Protein AF-A0A5N9AZL4-F1 (afdb_monomer_lite)

Radius of gyration: 19.1 Å; chains: 1; bounding box: 40×23×58 Å

Secondary structure (DSSP, 8-state):
-HHHHHHHHHTTSTT-HHHHHTT-HHHHHHHHHHHHHHHHHHHIIIIIIIHHHHHHHH-SS---TT-PPTTTS-HHHHHHHHHHHHHHHHHHHHHHHHHHHHHHHHHH--

Foldseek 3Di:
DVLLVVLLVCLLQQQSVSCVSVVNVVLNVVSNVQLVVLLVVLCCFQQFVQLLVCCVVFAPDDSDGNDGDPPRDDPCSVVVSVVSSCVSSSVSSVVSSVVSVVVVVVVVVD

pLDDT: mean 83.85, std 10.1, range [48.91, 95.38]

Sequence (110 aa):
MNNLKIAYYLNFIPLGIGYLLSGLYLEFIVSAFYSILAFFSGYFLGPILFDWVLMSQFGECGYGFSKWCDGQRPFWAILLIILVWLIPLVFVSLVNVISIKKHFEKTSTN

Structure (mmCIF, N/CA/C/O backbone):
data_AF-A0A5N9AZL4-F1
#
_entry.id   AF-A0A5N9AZL4-F1
#
loop_
_atom_site.group_PDB
_atom_site.id
_atom_site.type_symbol
_atom_site.label_atom_id
_atom_site.label_alt_id
_atom_site.label_comp_id
_atom_site.label_asym_id
_atom_site.label_entity_id
_atom_site.label_seq_id
_atom_site.pdbx_PDB_ins_code
_atom_site.Cartn_x
_atom_site.Cartn_y
_atom_site.Cartn_z
_atom_site.occupancy
_atom_site.B_iso_or_equiv
_atom_site.auth_seq_id
_atom_site.auth_comp_id
_atom_site.auth_asym_id
_atom_site.auth_atom_id
_atom_site.pdbx_PDB_model_num
ATOM 1 N N . MET A 1 1 ? -21.164 -11.102 18.777 1.00 54.69 1 MET A N 1
ATOM 2 C CA . MET A 1 1 ? -20.054 -11.955 18.279 1.00 54.69 1 MET A CA 1
ATOM 3 C C . MET A 1 1 ? -19.870 -11.940 16.757 1.00 54.69 1 MET A C 1
ATOM 5 O O . MET A 1 1 ? -18.722 -11.917 16.335 1.00 54.69 1 MET A O 1
ATOM 9 N N . ASN A 1 2 ? -20.926 -11.935 15.925 1.00 72.69 2 ASN A N 1
ATOM 10 C CA . ASN A 1 2 ? -20.764 -12.042 14.461 1.00 72.69 2 ASN A CA 1
ATOM 11 C C . ASN A 1 2 ? -20.201 -10.763 13.797 1.00 72.69 2 ASN A C 1
ATOM 13 O O . ASN A 1 2 ? -19.228 -10.837 13.053 1.00 72.69 2 ASN A O 1
ATOM 17 N N . ASN A 1 3 ? -20.727 -9.583 14.150 1.00 70.69 3 ASN A N 1
ATOM 18 C CA . ASN A 1 3 ? -20.309 -8.290 13.566 1.00 70.69 3 ASN A CA 1
ATOM 19 C C . ASN A 1 3 ? -18.829 -7.975 13.793 1.00 70.69 3 ASN A C 1
ATOM 21 O O . ASN A 1 3 ? -18.153 -7.425 12.935 1.00 70.69 3 ASN A O 1
ATOM 25 N N . LEU A 1 4 ? -18.324 -8.382 14.950 1.00 69.75 4 LEU A N 1
ATOM 26 C CA . LEU A 1 4 ? -16.941 -8.203 15.347 1.00 69.75 4 LEU A CA 1
ATOM 27 C C . LEU A 1 4 ? -16.010 -9.077 14.481 1.00 69.75 4 LEU A C 1
ATOM 29 O O . LEU A 1 4 ? -15.020 -8.579 13.950 1.00 69.75 4 LEU A O 1
ATOM 33 N N . LYS A 1 5 ? -16.329 -10.367 14.261 1.00 78.31 5 LYS A N 1
ATOM 34 C CA . LYS A 1 5 ? -15.541 -11.230 13.351 1.00 78.31 5 LYS A CA 1
ATOM 35 C C . LYS A 1 5 ? -15.546 -10.684 11.924 1.00 78.31 5 LYS A C 1
ATOM 37 O O . LYS A 1 5 ? -14.513 -10.683 11.266 1.00 78.31 5 LYS A O 1
ATOM 42 N N . ILE A 1 6 ? -16.691 -10.180 11.472 1.00 79.81 6 ILE A N 1
ATOM 43 C CA . ILE A 1 6 ? -16.835 -9.545 10.159 1.00 79.81 6 ILE A CA 1
ATOM 44 C C . ILE A 1 6 ? -15.958 -8.281 10.069 1.00 79.81 6 ILE A C 1
ATOM 46 O O . ILE A 1 6 ? -15.265 -8.095 9.072 1.00 79.81 6 ILE A O 1
ATOM 50 N N . ALA A 1 7 ? -15.892 -7.470 11.131 1.00 77.19 7 ALA A N 1
ATOM 51 C CA . ALA A 1 7 ? -15.018 -6.299 11.205 1.00 77.19 7 ALA A CA 1
ATOM 52 C C . ALA A 1 7 ? -13.523 -6.646 11.074 1.00 77.19 7 ALA A C 1
ATOM 54 O O . ALA A 1 7 ? -12.789 -5.945 10.382 1.00 77.19 7 ALA A O 1
ATOM 55 N N . TYR A 1 8 ? -13.076 -7.753 11.678 1.00 79.69 8 TYR A N 1
ATOM 56 C CA . TYR A 1 8 ? -11.699 -8.239 11.527 1.00 79.69 8 TYR A CA 1
ATOM 57 C C . TYR A 1 8 ? -11.350 -8.524 10.058 1.00 79.69 8 TYR A C 1
ATOM 59 O O . TYR A 1 8 ? -10.332 -8.043 9.564 1.00 79.69 8 TYR A O 1
ATOM 67 N N . TYR A 1 9 ? -12.212 -9.253 9.341 1.00 83.06 9 TYR A N 1
ATOM 68 C CA . TYR A 1 9 ? -11.978 -9.567 7.928 1.00 83.06 9 TYR A CA 1
ATOM 69 C C . TYR A 1 9 ? -12.078 -8.334 7.024 1.00 83.06 9 TYR A C 1
ATOM 71 O O . TYR A 1 9 ? -11.300 -8.197 6.085 1.00 83.06 9 TYR A O 1
ATOM 79 N N . LEU A 1 10 ? -12.984 -7.403 7.322 1.00 82.06 10 LEU A N 1
ATOM 80 C CA . LEU A 1 10 ? -13.140 -6.176 6.538 1.00 82.06 10 LEU A CA 1
ATOM 81 C C . LEU A 1 10 ? -11.956 -5.215 6.664 1.00 82.06 10 LEU A C 1
ATOM 83 O O . LEU A 1 10 ? -11.728 -4.425 5.755 1.00 82.06 10 LEU A O 1
ATOM 87 N N . ASN A 1 11 ? -11.169 -5.300 7.737 1.00 81.75 11 ASN A N 1
ATOM 88 C CA . ASN A 1 11 ? -9.964 -4.485 7.902 1.00 81.75 11 ASN A CA 1
ATOM 89 C C . ASN A 1 11 ? -8.740 -4.985 7.124 1.00 81.75 11 ASN A C 1
ATOM 91 O O . ASN A 1 11 ? -7.723 -4.294 7.105 1.00 81.75 11 ASN A O 1
ATOM 95 N N . PHE A 1 12 ? -8.842 -6.121 6.422 1.00 80.19 12 PHE A N 1
ATOM 96 C CA . PHE A 1 12 ? -7.895 -6.440 5.347 1.00 80.19 12 PHE A CA 1
ATOM 97 C C . PHE A 1 12 ? -8.034 -5.493 4.151 1.00 80.19 12 PHE A C 1
ATOM 99 O O . PHE A 1 12 ? -7.126 -5.414 3.327 1.00 80.19 12 PHE A O 1
ATOM 106 N N . ILE A 1 13 ? -9.149 -4.763 4.057 1.00 82.38 13 ILE A N 1
ATOM 107 C CA . ILE A 1 13 ? -9.280 -3.633 3.147 1.00 82.38 13 ILE A CA 1
ATOM 108 C C . ILE A 1 13 ? -8.634 -2.425 3.842 1.00 82.38 13 ILE A C 1
ATOM 110 O O . ILE A 1 13 ? -9.057 -2.072 4.950 1.00 82.38 13 ILE A O 1
ATOM 114 N N . PRO A 1 14 ? -7.651 -1.756 3.211 1.00 75.12 14 PRO A N 1
ATOM 115 C CA . PRO A 1 14 ? -6.844 -0.722 3.862 1.00 75.12 14 PRO A CA 1
ATOM 116 C C . PRO A 1 14 ? -7.682 0.410 4.463 1.00 75.12 14 PRO A C 1
ATOM 118 O O . PRO A 1 14 ? -7.337 0.909 5.525 1.00 75.12 14 PRO A O 1
ATOM 121 N N . LEU A 1 15 ? -8.844 0.711 3.875 1.00 83.44 15 LEU A N 1
ATOM 122 C CA . LEU A 1 15 ? -9.772 1.770 4.291 1.00 83.44 15 LEU A CA 1
ATOM 123 C C . LEU A 1 15 ? -10.334 1.647 5.720 1.00 83.44 15 LEU A C 1
ATOM 125 O O . LEU A 1 15 ? -11.010 2.567 6.174 1.00 83.44 15 LEU A O 1
ATOM 129 N N . GLY A 1 16 ? -10.116 0.530 6.420 1.00 80.50 16 GLY A N 1
ATOM 130 C CA . GLY A 1 16 ? -10.533 0.398 7.817 1.00 80.50 16 GLY A CA 1
ATOM 131 C C . GLY A 1 16 ? -12.045 0.217 7.999 1.00 80.50 16 GLY A C 1
ATOM 132 O O . GLY A 1 16 ? -12.596 0.584 9.034 1.00 80.50 16 GLY A O 1
ATOM 133 N N . ILE A 1 17 ? -12.739 -0.343 7.002 1.00 85.50 17 ILE A N 1
ATOM 134 C CA . ILE A 1 17 ? -14.209 -0.496 6.978 1.00 85.50 17 ILE A CA 1
ATOM 135 C C . ILE A 1 17 ? -14.732 -1.281 8.192 1.00 85.50 17 ILE A C 1
ATOM 137 O O . ILE A 1 17 ? -15.840 -1.036 8.667 1.00 85.50 17 ILE A O 1
ATOM 141 N N . GLY A 1 18 ? -13.930 -2.193 8.743 1.00 82.94 18 GLY A N 1
ATOM 142 C CA . GLY A 1 18 ? -14.279 -2.942 9.945 1.00 82.94 18 GLY A CA 1
ATOM 143 C C . GLY A 1 18 ? -14.537 -2.057 11.164 1.00 82.94 18 GLY A C 1
ATOM 144 O O . GLY A 1 18 ? -15.403 -2.385 11.972 1.00 82.94 18 GLY A O 1
ATOM 145 N N . TYR A 1 19 ? -13.874 -0.902 11.268 1.00 85.31 19 TYR A N 1
ATOM 146 C CA . TYR A 1 19 ? -14.074 0.024 12.383 1.00 85.31 19 TYR A CA 1
ATOM 147 C C . TYR A 1 19 ? -15.489 0.620 12.431 1.00 85.31 19 TYR A C 1
ATOM 149 O O . TYR A 1 19 ? -16.021 0.841 13.521 1.00 85.31 19 TYR A O 1
ATOM 157 N N . LEU A 1 20 ? -16.142 0.804 11.275 1.00 85.88 20 LEU A N 1
ATOM 158 C CA . LEU A 1 20 ? -17.536 1.264 11.210 1.00 85.88 20 LEU A CA 1
ATOM 159 C C . LEU A 1 20 ? -18.489 0.261 11.869 1.00 85.88 20 LEU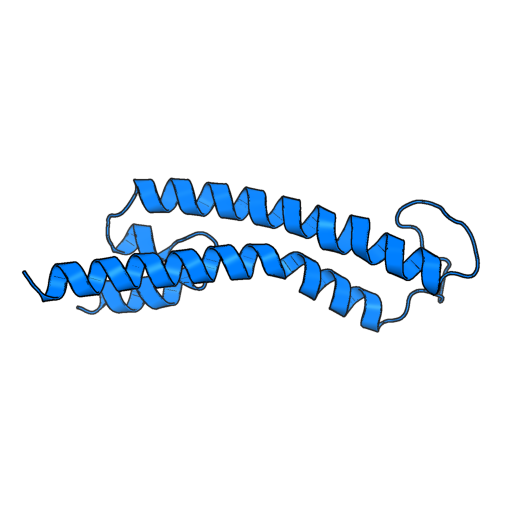 A C 1
ATOM 161 O O . LEU A 1 20 ? -19.394 0.651 12.602 1.00 85.88 20 LEU A O 1
ATOM 165 N N . LEU A 1 21 ? -18.261 -1.038 11.658 1.00 83.56 21 LEU A N 1
ATOM 166 C CA . LEU A 1 21 ? -19.103 -2.096 12.225 1.00 83.56 21 LEU A CA 1
ATOM 167 C C . LEU A 1 21 ? -18.909 -2.281 13.731 1.00 83.56 21 LEU A C 1
ATOM 169 O O . LEU A 1 21 ? -19.798 -2.806 14.401 1.00 83.56 21 LEU A O 1
ATOM 173 N N . SER A 1 22 ? -17.756 -1.874 14.261 1.00 78.69 22 SER A N 1
ATOM 174 C CA . SER A 1 22 ? -17.456 -1.910 15.692 1.00 78.69 22 SER A CA 1
ATOM 175 C C . SER A 1 22 ? -17.758 -0.591 16.414 1.00 78.69 22 SER A C 1
ATOM 177 O O . SER A 1 22 ? -17.493 -0.500 17.609 1.00 78.69 22 SER A O 1
ATOM 179 N N . GLY A 1 23 ? -18.296 0.423 15.721 1.00 83.69 23 GLY A N 1
ATOM 180 C CA . GLY A 1 23 ? -18.603 1.741 16.296 1.00 83.69 23 GLY A CA 1
ATOM 181 C C . GLY A 1 23 ? -17.373 2.607 16.608 1.00 83.69 23 GLY A C 1
ATOM 182 O O . GLY A 1 23 ? -17.476 3.566 17.369 1.00 83.69 23 GLY A O 1
ATOM 183 N N . LEU A 1 24 ? -16.216 2.278 16.027 1.00 85.44 24 LEU A N 1
ATOM 184 C CA . LEU A 1 24 ? -14.923 2.942 16.232 1.00 85.44 24 LEU A CA 1
ATOM 185 C C . LEU A 1 24 ? -14.696 4.011 15.145 1.00 85.44 24 LEU A C 1
ATOM 187 O O . LEU A 1 24 ? -13.876 3.867 14.240 1.00 85.44 24 LEU A O 1
ATOM 191 N N . TYR A 1 25 ? -15.507 5.072 15.171 1.00 88.12 25 TYR A N 1
ATOM 192 C CA . TYR A 1 25 ? -15.550 6.062 14.084 1.00 88.12 25 TYR A CA 1
ATOM 193 C C . TYR A 1 25 ? -14.274 6.901 13.949 1.00 88.12 25 TYR A C 1
ATOM 195 O O . TYR A 1 25 ? -13.920 7.301 12.840 1.00 88.12 25 TYR A O 1
ATOM 203 N N . LEU A 1 26 ? -13.574 7.173 15.051 1.00 88.69 26 LEU A N 1
ATOM 204 C CA . LEU A 1 26 ? -12.340 7.956 15.012 1.00 88.69 26 LEU A CA 1
ATOM 205 C C . LEU A 1 26 ? -11.210 7.138 14.379 1.00 88.69 26 LEU A C 1
ATOM 207 O O . LEU A 1 26 ? -10.501 7.628 13.503 1.00 88.69 26 LEU A O 1
ATOM 211 N N . GLU A 1 27 ? -11.102 5.867 14.754 1.00 88.69 27 GLU A N 1
ATOM 212 C CA . GLU A 1 27 ? -10.172 4.898 14.183 1.00 88.69 27 GLU A CA 1
ATOM 213 C C . GLU A 1 27 ? -10.440 4.685 12.692 1.00 88.69 27 GLU A C 1
ATOM 215 O O . GLU A 1 27 ? -9.492 4.606 11.912 1.00 88.69 27 GLU A O 1
ATOM 220 N N . PHE A 1 28 ? -11.712 4.673 12.278 1.00 91.50 28 PHE A N 1
ATOM 221 C CA . PHE A 1 28 ? -12.085 4.664 10.864 1.00 91.50 28 PHE A CA 1
ATOM 222 C C . PHE A 1 28 ? -11.535 5.886 10.115 1.00 91.50 28 PHE A C 1
ATOM 224 O O . PHE A 1 28 ? -10.858 5.719 9.103 1.00 91.50 28 PHE A O 1
ATOM 231 N N . ILE A 1 29 ? -11.776 7.106 10.611 1.00 92.31 29 ILE A N 1
ATOM 232 C CA . ILE A 1 29 ? -11.317 8.344 9.955 1.00 92.31 29 ILE A CA 1
ATOM 233 C C . ILE A 1 29 ? -9.790 8.360 9.837 1.00 92.31 29 ILE A C 1
ATOM 235 O O . ILE A 1 29 ? -9.245 8.649 8.770 1.00 92.31 29 ILE A O 1
ATOM 239 N N . VAL A 1 30 ? -9.098 8.012 10.923 1.00 92.38 30 VAL A N 1
ATOM 240 C CA . VAL A 1 30 ? -7.635 7.950 10.965 1.00 92.38 30 VAL A CA 1
ATOM 241 C C . VAL A 1 30 ? -7.112 6.910 9.970 1.00 92.38 30 VAL A C 1
ATOM 243 O O . VAL A 1 30 ? -6.211 7.199 9.184 1.00 92.38 30 VAL A O 1
ATOM 246 N N . SER A 1 31 ? -7.706 5.719 9.948 1.00 92.19 31 SER A N 1
ATOM 247 C CA . SER A 1 31 ? -7.331 4.637 9.037 1.00 92.19 31 SER A CA 1
ATOM 248 C C . SER A 1 31 ? -7.558 4.992 7.562 1.00 92.19 31 SER A C 1
ATOM 250 O O . SER A 1 31 ? -6.683 4.767 6.719 1.00 92.19 31 SER A O 1
ATOM 252 N N . ALA A 1 32 ? -8.692 5.618 7.246 1.00 93.12 32 ALA A N 1
ATOM 253 C CA . ALA A 1 32 ? -9.002 6.095 5.904 1.00 93.12 32 ALA A CA 1
ATOM 254 C C . ALA A 1 32 ? -7.995 7.161 5.444 1.00 93.12 32 ALA A C 1
ATOM 256 O O . ALA A 1 32 ? -7.474 7.080 4.331 1.00 93.12 32 ALA A O 1
ATOM 257 N 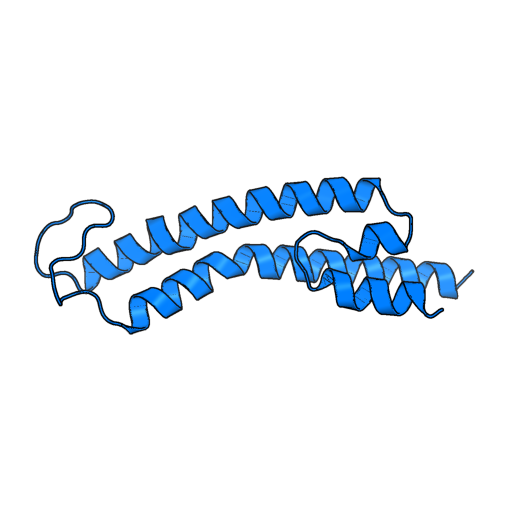N . PHE A 1 33 ? -7.649 8.114 6.314 1.00 94.56 33 PHE A N 1
ATOM 258 C CA . PHE A 1 33 ? -6.635 9.126 6.022 1.00 94.56 33 PHE A CA 1
ATOM 259 C C . PHE A 1 33 ? -5.256 8.503 5.752 1.00 94.56 33 PHE A C 1
ATOM 261 O O . PHE A 1 33 ? -4.628 8.804 4.734 1.00 94.56 33 PHE A O 1
ATOM 268 N N . TYR A 1 34 ? -4.809 7.571 6.601 1.00 93.75 34 TYR A N 1
ATOM 269 C CA . TYR A 1 34 ? -3.548 6.855 6.380 1.00 93.75 34 TYR A CA 1
ATOM 270 C C . TYR A 1 34 ? -3.561 5.998 5.117 1.00 93.75 34 TYR A C 1
ATOM 272 O O . TYR A 1 34 ? -2.530 5.884 4.463 1.00 93.75 34 TYR A O 1
ATOM 280 N N . SER A 1 35 ? -4.706 5.438 4.731 1.00 93.94 35 SER A N 1
ATOM 281 C CA . SER A 1 35 ? -4.845 4.690 3.477 1.00 93.94 35 SER A CA 1
ATOM 282 C C . SER A 1 35 ? -4.650 5.572 2.254 1.00 93.94 35 SER A C 1
ATOM 284 O O . SER A 1 35 ? -3.973 5.172 1.312 1.00 93.94 35 SER A O 1
ATOM 286 N N . ILE A 1 36 ? -5.203 6.787 2.277 1.00 95.00 36 ILE A N 1
ATOM 287 C CA . ILE A 1 36 ? -5.010 7.768 1.205 1.00 95.00 36 ILE A CA 1
ATOM 288 C C . ILE A 1 36 ? -3.527 8.145 1.114 1.00 95.00 36 ILE A C 1
ATOM 290 O O . ILE A 1 36 ? -2.939 8.089 0.034 1.00 95.00 36 ILE A O 1
ATOM 294 N N . LEU A 1 37 ? -2.890 8.458 2.246 1.00 95.38 37 LEU A N 1
ATOM 295 C CA . LEU A 1 37 ? -1.455 8.752 2.280 1.00 95.38 37 LEU A CA 1
ATOM 296 C C . LEU A 1 37 ? -0.605 7.567 1.804 1.00 95.38 37 LEU A C 1
ATOM 298 O O . LEU A 1 37 ? 0.343 7.766 1.051 1.00 95.38 37 LEU A O 1
ATOM 302 N N . ALA A 1 38 ? -0.955 6.344 2.204 1.00 94.75 38 ALA A N 1
ATOM 303 C CA . ALA A 1 38 ? -0.280 5.118 1.792 1.00 94.75 38 ALA A CA 1
ATOM 304 C C . ALA A 1 38 ? -0.429 4.847 0.288 1.00 94.75 38 ALA A C 1
ATOM 306 O O . ALA A 1 38 ? 0.519 4.412 -0.360 1.00 94.75 38 ALA A O 1
ATOM 307 N N . PHE A 1 39 ? -1.593 5.143 -0.290 1.00 94.69 39 PHE A N 1
ATOM 308 C CA . PHE A 1 39 ? -1.808 5.045 -1.731 1.00 94.69 39 PHE A CA 1
ATOM 309 C C . PHE A 1 39 ? -0.882 5.994 -2.503 1.00 94.69 39 PHE A C 1
ATOM 311 O O . PHE A 1 39 ? -0.226 5.570 -3.457 1.00 94.69 39 PHE A O 1
ATOM 318 N N . PHE A 1 40 ? -0.786 7.258 -2.075 1.00 95.38 40 PHE A N 1
ATOM 319 C CA . PHE A 1 40 ? 0.089 8.245 -2.715 1.00 95.38 40 PHE A CA 1
ATOM 320 C C . PHE A 1 40 ? 1.576 7.966 -2.473 1.00 95.38 40 PHE A C 1
ATOM 322 O O . PHE A 1 40 ? 2.377 8.101 -3.397 1.00 95.38 40 PHE A O 1
ATOM 329 N N . SER A 1 41 ? 1.961 7.534 -1.270 1.00 94.56 41 SER A N 1
ATOM 330 C CA . SER A 1 41 ? 3.350 7.164 -0.984 1.00 94.56 41 SER A CA 1
ATOM 331 C C . SER A 1 41 ? 3.775 5.930 -1.775 1.00 94.56 41 SER A C 1
ATOM 333 O O . SER A 1 41 ? 4.861 5.910 -2.347 1.00 94.56 41 SER A O 1
ATOM 335 N N . GLY A 1 42 ? 2.895 4.936 -1.902 1.00 94.06 42 GLY A N 1
ATOM 336 C CA . GLY A 1 42 ? 3.118 3.787 -2.766 1.00 94.06 42 GLY A CA 1
ATOM 337 C C . GLY A 1 42 ? 3.215 4.184 -4.240 1.00 94.06 42 GLY A C 1
ATOM 338 O O . GLY A 1 42 ? 4.065 3.654 -4.948 1.00 94.06 42 GLY A O 1
ATOM 339 N N . TYR A 1 43 ? 2.393 5.129 -4.710 1.00 92.56 43 TYR A N 1
ATOM 340 C CA . TYR A 1 43 ? 2.463 5.626 -6.090 1.00 92.56 43 TYR A CA 1
ATOM 341 C C . TYR A 1 43 ? 3.812 6.307 -6.364 1.00 92.56 43 TYR A C 1
ATOM 343 O O . TYR A 1 43 ? 4.426 6.121 -7.414 1.00 92.56 43 TYR A O 1
ATOM 351 N N . PHE A 1 44 ? 4.314 7.057 -5.384 1.00 92.81 44 PHE A N 1
ATOM 352 C CA . PHE A 1 44 ? 5.648 7.634 -5.455 1.00 92.81 44 PHE A CA 1
ATOM 353 C C . PHE A 1 44 ? 6.754 6.562 -5.424 1.00 92.81 44 PHE A C 1
ATOM 355 O O . PHE A 1 44 ? 7.748 6.660 -6.138 1.00 92.81 44 PHE A O 1
ATOM 362 N N . LEU A 1 45 ? 6.587 5.500 -4.639 1.00 91.06 45 LEU A N 1
ATOM 363 C CA . LEU A 1 45 ? 7.571 4.419 -4.554 1.00 91.06 45 LEU A CA 1
ATOM 364 C C . LEU A 1 45 ? 7.607 3.544 -5.811 1.00 91.06 45 LEU A C 1
ATOM 366 O O . LEU A 1 45 ? 8.683 3.298 -6.340 1.00 91.06 45 LEU A O 1
ATOM 370 N N . GLY A 1 46 ? 6.463 3.060 -6.290 1.00 90.00 46 GLY A N 1
ATOM 371 C CA . GLY A 1 46 ? 6.397 2.145 -7.428 1.00 90.00 46 GLY A CA 1
ATOM 372 C C . GLY A 1 46 ? 6.515 2.889 -8.765 1.00 90.00 46 GLY A C 1
ATOM 373 O O . GLY A 1 46 ? 7.590 2.897 -9.361 1.00 90.00 46 GLY A O 1
ATOM 374 N N . PRO A 1 47 ? 5.424 3.500 -9.261 1.00 85.81 47 PRO A N 1
ATOM 375 C CA . PRO A 1 47 ? 5.385 4.164 -10.567 1.00 85.81 47 PRO A CA 1
ATOM 376 C C . PRO A 1 47 ? 6.413 5.273 -10.794 1.00 85.81 47 PRO A C 1
ATOM 378 O O . PRO A 1 47 ? 6.787 5.510 -11.935 1.0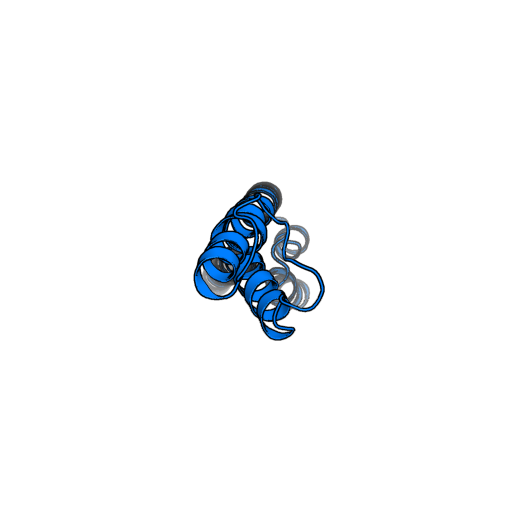0 85.81 47 PRO A O 1
ATOM 381 N N . ILE A 1 48 ? 6.841 5.973 -9.741 1.00 87.06 48 ILE A N 1
ATOM 382 C CA . ILE A 1 48 ? 7.802 7.074 -9.866 1.00 87.06 48 ILE A CA 1
ATOM 383 C C . ILE A 1 48 ? 9.230 6.571 -9.643 1.00 87.06 48 ILE A C 1
ATOM 385 O O . ILE A 1 48 ? 10.030 6.578 -10.574 1.00 87.06 48 ILE A O 1
ATOM 389 N N . LEU A 1 49 ? 9.566 6.129 -8.428 1.00 88.62 49 LEU A N 1
ATOM 390 C CA . LEU A 1 49 ? 10.944 5.763 -8.097 1.00 88.62 49 LEU A CA 1
ATOM 391 C C . LEU A 1 49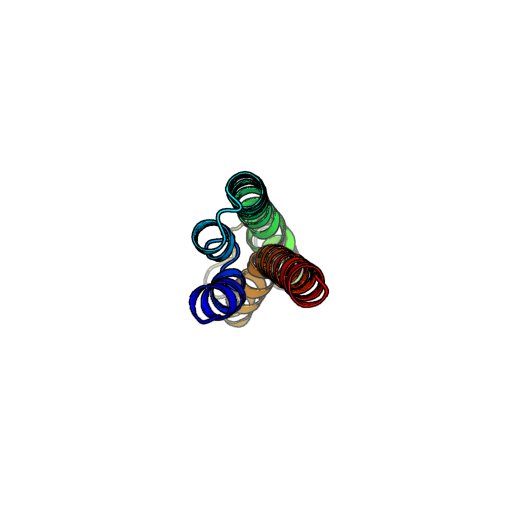 ? 11.353 4.426 -8.719 1.00 88.62 49 LEU A C 1
ATOM 393 O O . LEU A 1 49 ? 12.387 4.350 -9.378 1.00 88.62 49 LEU A O 1
ATOM 397 N N . PHE A 1 50 ? 10.564 3.371 -8.522 1.00 88.88 50 PHE A N 1
ATOM 398 C CA . PHE A 1 50 ? 10.939 2.028 -8.962 1.00 88.88 50 PHE A CA 1
ATOM 399 C C . PHE A 1 50 ? 10.919 1.891 -10.488 1.00 88.88 50 PHE A C 1
ATOM 401 O O . PHE A 1 50 ? 11.835 1.302 -11.054 1.00 88.88 50 PHE A O 1
ATOM 408 N N . ASP A 1 51 ? 9.929 2.479 -11.169 1.00 87.19 51 ASP A N 1
ATOM 409 C CA . ASP A 1 51 ? 9.902 2.518 -12.640 1.00 87.19 51 ASP A CA 1
ATOM 410 C C . ASP A 1 51 ? 11.113 3.274 -13.201 1.00 87.19 51 ASP A C 1
ATOM 412 O O . ASP A 1 51 ? 11.724 2.826 -14.169 1.00 87.19 51 ASP A O 1
ATOM 416 N N . TRP A 1 52 ? 11.520 4.375 -12.558 1.00 85.62 52 TRP A N 1
ATOM 417 C CA . TRP A 1 52 ? 12.719 5.119 -12.946 1.00 85.62 52 TRP A CA 1
ATOM 418 C C . TRP A 1 52 ? 14.006 4.308 -12.744 1.00 85.62 52 TRP A C 1
ATOM 420 O O . TRP A 1 52 ? 14.860 4.286 -13.631 1.00 85.62 52 TRP A O 1
ATOM 430 N N . VAL A 1 53 ? 14.126 3.584 -11.625 1.00 88.00 53 VAL A N 1
ATOM 431 C CA . VAL A 1 53 ? 15.249 2.665 -11.374 1.00 88.00 53 VAL A CA 1
ATOM 432 C C . VAL A 1 53 ? 15.310 1.581 -12.449 1.00 88.00 53 VAL A C 1
ATOM 434 O O . VAL A 1 53 ? 16.363 1.390 -13.054 1.00 88.00 53 VAL A O 1
ATOM 437 N N . LEU A 1 54 ? 14.192 0.914 -12.742 1.00 87.81 54 LEU A N 1
ATOM 438 C CA . LEU A 1 54 ? 14.135 -0.100 -13.797 1.00 87.81 54 LEU A CA 1
ATOM 439 C C . LEU A 1 54 ? 14.511 0.490 -15.160 1.00 87.81 54 LEU A C 1
ATOM 441 O O . LEU A 1 54 ? 15.294 -0.109 -15.892 1.00 87.81 54 LEU A O 1
ATOM 445 N N . MET A 1 55 ? 14.023 1.685 -15.485 1.00 83.75 55 MET A N 1
ATOM 446 C CA . MET A 1 55 ? 14.369 2.358 -16.734 1.00 83.75 55 MET A CA 1
ATOM 447 C C . MET A 1 55 ? 15.873 2.653 -16.820 1.00 83.75 55 MET A C 1
ATOM 449 O O . MET A 1 55 ? 16.476 2.399 -17.854 1.00 83.75 55 MET A O 1
ATOM 453 N N . SER A 1 56 ? 16.508 3.112 -15.735 1.00 82.56 56 SER A N 1
ATOM 454 C CA . SER A 1 56 ? 17.961 3.353 -15.710 1.00 82.56 56 SER A CA 1
ATOM 455 C C . SER A 1 56 ? 18.815 2.089 -15.864 1.00 82.56 56 SER A C 1
ATOM 457 O O . SER A 1 56 ? 19.974 2.187 -16.255 1.00 82.56 56 SER A O 1
ATOM 459 N N . GLN A 1 57 ? 18.263 0.912 -15.554 1.00 85.12 57 GLN A N 1
ATOM 460 C CA . GLN A 1 57 ? 18.977 -0.363 -15.648 1.00 85.12 57 GLN A CA 1
ATOM 461 C C . GLN A 1 57 ? 18.725 -1.100 -16.966 1.00 85.12 57 GLN A C 1
ATOM 463 O O . GLN A 1 57 ? 19.615 -1.796 -17.447 1.00 85.12 57 GLN A O 1
ATOM 468 N N . PHE A 1 58 ? 17.521 -0.973 -17.527 1.00 83.69 58 PHE A N 1
ATOM 469 C CA . PHE A 1 58 ? 17.065 -1.779 -18.664 1.00 83.69 58 PHE A CA 1
ATOM 470 C C . PHE A 1 58 ? 16.729 -0.961 -19.920 1.00 83.69 58 PHE A C 1
ATOM 472 O O . PHE A 1 58 ? 16.520 -1.551 -20.976 1.00 83.69 58 PHE A O 1
ATOM 479 N N . GLY A 1 59 ? 16.637 0.368 -19.832 1.00 76.44 59 GLY A N 1
ATOM 480 C CA . GLY A 1 59 ? 16.369 1.239 -20.976 1.00 76.44 59 GLY A CA 1
ATOM 481 C C . GLY A 1 59 ? 17.644 1.568 -21.750 1.00 76.44 59 GLY A C 1
ATOM 482 O O . GLY A 1 59 ? 18.634 2.002 -21.166 1.00 76.44 59 GLY A O 1
ATOM 483 N N . GLU A 1 60 ? 17.617 1.406 -23.073 1.00 75.56 60 GLU A N 1
ATOM 484 C CA . GLU A 1 60 ? 18.769 1.708 -23.939 1.00 75.56 60 GLU A CA 1
ATOM 485 C C . GLU A 1 60 ? 18.693 3.118 -24.548 1.00 75.56 60 GLU A C 1
ATOM 487 O O . GLU A 1 60 ? 19.686 3.633 -25.062 1.00 75.56 60 GLU A O 1
ATOM 492 N N . CYS A 1 61 ? 17.528 3.774 -24.486 1.00 70.75 61 CYS A N 1
ATOM 493 C CA . CYS A 1 61 ? 17.325 5.118 -25.017 1.00 70.75 61 CYS A CA 1
ATOM 494 C C . CYS A 1 61 ? 16.538 6.030 -24.061 1.00 70.75 61 CYS A C 1
ATOM 496 O O . CYS A 1 61 ? 15.499 5.659 -23.531 1.00 70.75 61 CYS A O 1
ATOM 498 N N . GLY A 1 62 ? 17.046 7.258 -23.886 1.00 58.91 62 GLY A N 1
ATOM 499 C CA . GLY A 1 62 ? 16.345 8.414 -23.311 1.00 58.91 62 GLY A CA 1
ATOM 500 C C . GLY A 1 62 ? 16.014 8.355 -21.814 1.00 58.91 62 GLY A C 1
ATOM 501 O O . GLY A 1 62 ? 15.006 7.795 -21.410 1.00 58.91 62 GLY A O 1
ATOM 502 N N . TYR A 1 63 ? 16.778 9.087 -20.995 1.00 58.41 63 TYR A N 1
ATOM 503 C CA . TYR A 1 63 ? 16.538 9.301 -19.556 1.00 58.41 63 TYR A CA 1
ATOM 504 C C . TYR A 1 63 ? 15.390 10.294 -19.261 1.00 58.41 63 TYR A C 1
ATOM 506 O O . TYR A 1 63 ? 15.519 11.185 -18.420 1.00 58.41 63 TYR A O 1
ATOM 514 N N . GLY A 1 64 ? 14.273 10.193 -19.983 1.00 58.97 64 GLY A N 1
ATOM 515 C CA . GLY A 1 64 ? 13.074 10.988 -19.720 1.00 58.97 64 GLY A CA 1
ATOM 516 C C . GLY A 1 64 ? 12.237 10.339 -18.623 1.00 58.97 64 GLY A C 1
ATOM 517 O O . GLY A 1 64 ? 11.955 9.147 -18.691 1.00 58.97 64 GLY A O 1
ATOM 518 N N . PHE A 1 65 ? 11.831 11.103 -17.608 1.00 58.94 65 PHE A N 1
ATOM 519 C CA . PHE A 1 65 ? 10.974 10.591 -16.538 1.00 58.94 65 PHE A CA 1
ATOM 520 C C . PHE A 1 65 ? 9.747 9.8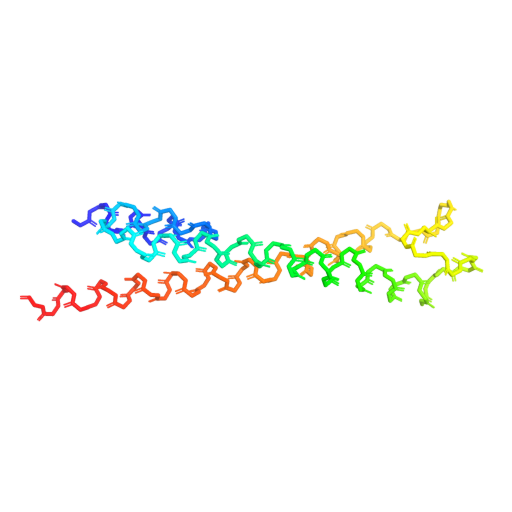52 -17.107 1.00 58.94 65 PHE A C 1
ATOM 522 O O . PHE A 1 65 ? 9.046 10.388 -17.964 1.00 58.94 65 PHE A O 1
ATOM 529 N N . SER A 1 66 ? 9.531 8.620 -16.636 1.00 59.62 66 SER A N 1
ATOM 530 C CA . SER A 1 66 ? 8.387 7.750 -16.952 1.00 59.62 66 SER A CA 1
ATOM 531 C C . SER A 1 66 ? 8.141 7.425 -18.434 1.00 59.62 66 SER A C 1
ATOM 533 O O . SER A 1 66 ? 7.014 7.070 -18.791 1.00 59.62 66 SER A O 1
ATOM 535 N N . LYS A 1 67 ? 9.139 7.546 -19.320 1.00 71.81 67 LYS A N 1
ATOM 536 C CA . LYS A 1 67 ? 8.969 7.199 -20.737 1.00 71.81 67 LYS A CA 1
ATOM 537 C C . LYS A 1 67 ? 9.974 6.144 -21.176 1.00 71.81 67 LYS A C 1
ATOM 539 O O . LYS A 1 67 ? 11.087 6.454 -21.580 1.00 71.81 67 LYS A O 1
ATOM 544 N N . TRP A 1 68 ? 9.524 4.896 -21.147 1.00 77.88 68 TRP A N 1
ATOM 545 C CA . TRP A 1 68 ? 10.220 3.791 -21.793 1.00 77.88 68 TRP A CA 1
ATOM 546 C C . TRP A 1 68 ? 10.186 3.960 -23.314 1.00 77.88 68 TRP A C 1
ATOM 548 O O . TRP A 1 68 ? 9.178 4.407 -23.867 1.00 77.88 68 TRP A O 1
ATOM 558 N N . CYS A 1 69 ? 11.263 3.568 -23.990 1.00 78.62 69 CYS A N 1
ATOM 559 C CA . CYS A 1 69 ? 11.232 3.375 -25.433 1.00 78.62 69 CYS A CA 1
ATOM 560 C C . CYS A 1 69 ? 10.273 2.239 -25.813 1.00 78.62 69 CYS A C 1
ATOM 562 O O . CYS A 1 69 ? 10.088 1.276 -25.057 1.00 78.62 69 CYS A O 1
ATOM 564 N N . ASP A 1 70 ? 9.681 2.347 -27.002 1.00 79.69 70 ASP A N 1
ATOM 565 C CA . ASP A 1 70 ? 8.739 1.352 -27.508 1.00 79.69 70 ASP A CA 1
ATOM 566 C C . ASP A 1 70 ? 9.387 -0.040 -27.544 1.00 79.69 70 ASP A C 1
ATOM 568 O O . ASP A 1 70 ? 10.485 -0.229 -28.063 1.00 79.69 70 ASP A O 1
ATOM 572 N N . GLY A 1 71 ? 8.713 -1.022 -26.941 1.00 78.31 71 GLY A N 1
ATOM 573 C CA . GLY A 1 71 ? 9.169 -2.414 -26.889 1.00 78.31 71 GLY A CA 1
ATOM 574 C C . GLY A 1 71 ? 10.261 -2.728 -25.858 1.00 78.31 71 GLY A C 1
ATOM 575 O O . GLY A 1 71 ? 10.557 -3.903 -25.663 1.00 78.31 71 GLY A O 1
ATOM 576 N N . GLN A 1 72 ? 10.824 -1.735 -25.160 1.00 83.25 72 GLN A N 1
ATOM 577 C CA . GLN A 1 72 ? 11.899 -1.980 -24.186 1.00 83.25 72 GLN A CA 1
ATOM 578 C C . GLN A 1 72 ? 11.406 -2.266 -22.772 1.00 83.25 72 GLN A C 1
ATOM 580 O O . GLN A 1 72 ? 12.131 -2.868 -21.984 1.00 83.25 72 GLN A O 1
ATOM 585 N N . ARG A 1 73 ? 10.177 -1.859 -22.428 1.00 85.62 73 ARG A N 1
ATOM 586 C CA . ARG A 1 73 ? 9.639 -2.109 -21.089 1.00 85.62 73 ARG A CA 1
ATOM 587 C C . ARG A 1 73 ? 9.388 -3.605 -20.891 1.00 85.62 73 ARG A C 1
ATOM 589 O O . ARG A 1 73 ? 8.488 -4.150 -21.537 1.00 85.62 73 ARG A O 1
ATOM 596 N N . PRO A 1 74 ? 10.091 -4.273 -19.964 1.00 86.75 74 PRO A N 1
ATOM 597 C CA . PRO A 1 74 ? 9.834 -5.677 -19.703 1.00 86.75 74 PRO A CA 1
ATOM 598 C C . PRO A 1 74 ? 8.429 -5.854 -19.122 1.00 86.75 74 PRO A C 1
ATOM 600 O O . PRO A 1 74 ? 8.020 -5.101 -18.238 1.00 86.75 74 PRO A O 1
ATOM 603 N N . PHE A 1 75 ? 7.691 -6.875 -19.562 1.00 85.88 75 PHE A N 1
ATOM 604 C CA . PHE A 1 75 ? 6.314 -7.095 -19.093 1.00 85.88 75 PHE A CA 1
ATOM 605 C C . PHE A 1 75 ? 6.226 -7.256 -17.561 1.00 85.88 75 PHE A C 1
ATOM 607 O O . PHE A 1 75 ? 5.260 -6.826 -16.932 1.00 85.88 75 PHE A O 1
ATOM 614 N N . TRP A 1 76 ? 7.264 -7.833 -16.946 1.00 89.06 76 TRP A N 1
ATOM 615 C CA . TRP A 1 76 ? 7.354 -8.062 -15.503 1.00 89.06 76 TRP A CA 1
ATOM 616 C C . TRP A 1 76 ? 7.616 -6.782 -14.695 1.00 89.06 76 TRP A C 1
ATOM 618 O O . TRP A 1 76 ? 7.307 -6.750 -13.503 1.00 89.06 76 TRP A O 1
ATOM 628 N N . ALA A 1 77 ? 8.114 -5.710 -15.324 1.00 88.69 77 ALA A N 1
ATOM 629 C CA . ALA A 1 77 ? 8.345 -4.424 -14.665 1.00 88.69 77 ALA A CA 1
ATOM 630 C C . ALA A 1 77 ? 7.037 -3.830 -14.126 1.00 88.69 77 ALA A C 1
ATOM 632 O O . ALA A 1 77 ? 6.981 -3.384 -12.984 1.00 88.69 77 ALA A O 1
ATOM 633 N N . ILE A 1 78 ? 5.961 -3.894 -14.918 1.00 87.31 78 ILE A N 1
ATOM 634 C CA . ILE A 1 78 ? 4.633 -3.399 -14.523 1.00 87.31 78 ILE A CA 1
ATOM 635 C C . ILE A 1 78 ? 4.123 -4.154 -13.292 1.00 87.31 78 ILE A C 1
ATOM 637 O O . ILE A 1 78 ? 3.617 -3.535 -12.357 1.00 87.31 78 ILE A O 1
ATOM 641 N N . LEU A 1 79 ? 4.297 -5.479 -13.265 1.00 92.12 79 LEU A N 1
ATOM 642 C CA . LEU A 1 79 ? 3.893 -6.304 -12.129 1.00 92.12 79 LEU A CA 1
ATOM 643 C C . LEU A 1 79 ? 4.647 -5.896 -10.855 1.00 92.12 79 LEU A C 1
ATOM 645 O O . LEU A 1 79 ? 4.022 -5.690 -9.818 1.00 92.12 79 LEU A O 1
ATOM 649 N N . LEU A 1 80 ? 5.970 -5.726 -10.933 1.00 91.56 80 LEU A N 1
ATOM 650 C CA . LEU A 1 80 ? 6.771 -5.283 -9.789 1.00 91.56 80 LEU A CA 1
ATOM 651 C C . LEU A 1 80 ? 6.387 -3.887 -9.305 1.00 91.56 80 LEU A C 1
ATOM 653 O O . LEU A 1 80 ? 6.282 -3.669 -8.104 1.00 91.56 80 LEU A O 1
ATOM 657 N N . ILE A 1 81 ? 6.136 -2.955 -10.221 1.00 90.81 81 ILE A N 1
ATOM 658 C CA . ILE A 1 81 ? 5.719 -1.590 -9.886 1.00 90.81 81 ILE A CA 1
ATOM 659 C C . ILE A 1 81 ? 4.398 -1.595 -9.123 1.00 90.81 81 ILE A C 1
ATOM 661 O O . ILE A 1 81 ? 4.277 -0.908 -8.110 1.00 90.81 81 ILE A O 1
ATOM 665 N N . ILE A 1 82 ? 3.429 -2.394 -9.574 1.00 91.50 82 ILE A N 1
ATOM 666 C CA . ILE A 1 82 ? 2.150 -2.5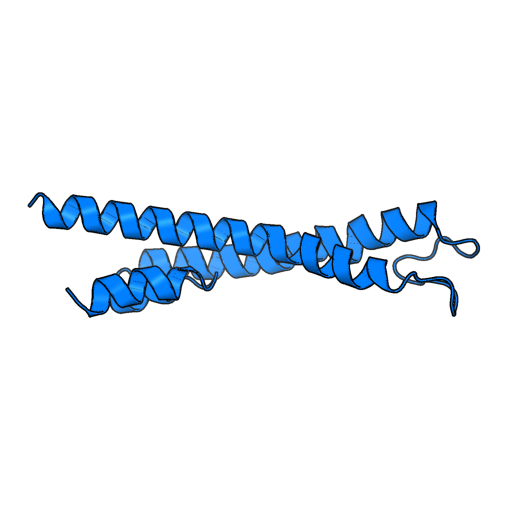62 -8.879 1.00 91.50 82 ILE A CA 1
ATOM 667 C C . ILE A 1 82 ? 2.373 -3.204 -7.507 1.00 91.50 82 ILE A C 1
ATOM 669 O O . ILE A 1 82 ? 1.805 -2.738 -6.524 1.00 91.50 82 ILE A O 1
ATOM 673 N N . LEU A 1 83 ? 3.226 -4.227 -7.401 1.00 93.56 83 LEU A N 1
ATOM 674 C CA . LEU A 1 83 ? 3.541 -4.844 -6.111 1.00 93.56 83 LEU A CA 1
ATOM 675 C C . LEU A 1 83 ? 4.137 -3.826 -5.136 1.00 93.56 83 LEU A C 1
ATOM 677 O O . LEU A 1 83 ? 3.633 -3.700 -4.024 1.00 93.56 83 LEU A O 1
ATOM 681 N N . VAL A 1 84 ? 5.142 -3.055 -5.561 1.00 93.75 84 VAL A N 1
ATOM 682 C CA . VAL A 1 84 ? 5.771 -2.001 -4.747 1.00 93.75 84 VAL A CA 1
ATOM 683 C C . VAL A 1 84 ? 4.759 -0.921 -4.361 1.00 93.75 84 VAL A C 1
ATOM 685 O O . VAL A 1 84 ? 4.741 -0.486 -3.210 1.00 93.75 84 VAL A O 1
ATOM 688 N N . TRP A 1 85 ? 3.873 -0.534 -5.282 1.00 93.81 85 TRP A N 1
ATOM 689 C CA . TRP A 1 85 ? 2.805 0.431 -5.016 1.00 93.81 85 TRP A CA 1
ATOM 690 C C . TRP A 1 85 ? 1.856 -0.037 -3.909 1.00 93.81 85 TRP A C 1
ATOM 692 O O . TRP A 1 85 ? 1.440 0.757 -3.068 1.00 93.81 85 TRP A O 1
ATOM 702 N N . LEU A 1 86 ? 1.531 -1.326 -3.865 1.00 93.62 86 LEU A N 1
ATOM 703 C CA . LEU A 1 86 ? 0.578 -1.857 -2.895 1.00 93.62 86 LEU A CA 1
ATOM 704 C C . LEU A 1 86 ? 1.181 -2.086 -1.499 1.00 93.62 86 LEU A C 1
ATOM 706 O O . LEU A 1 86 ? 0.420 -2.185 -0.535 1.00 93.62 86 LEU A O 1
ATOM 710 N N . ILE A 1 87 ? 2.513 -2.126 -1.346 1.00 93.94 87 ILE A N 1
ATOM 711 C CA . ILE A 1 87 ? 3.175 -2.410 -0.055 1.00 93.94 87 ILE A CA 1
ATOM 712 C C . ILE A 1 87 ? 2.687 -1.489 1.082 1.00 93.94 87 ILE A C 1
ATOM 714 O O . ILE A 1 87 ? 2.301 -2.013 2.132 1.00 93.94 87 ILE A O 1
ATOM 718 N N . PRO A 1 88 ? 2.639 -0.150 0.929 1.00 93.94 88 PRO A N 1
ATOM 719 C CA . PRO A 1 88 ? 2.182 0.721 2.011 1.00 93.94 88 PRO A CA 1
ATOM 720 C C . PRO A 1 88 ? 0.723 0.468 2.413 1.00 93.94 88 PRO A C 1
ATOM 722 O O . PRO A 1 88 ? 0.390 0.525 3.595 1.00 93.94 88 PRO A O 1
ATOM 725 N N . LEU A 1 89 ? -0.148 0.129 1.458 1.00 93.38 89 LEU A N 1
ATOM 726 C CA . LEU A 1 89 ? -1.551 -0.202 1.733 1.00 93.38 89 LEU A CA 1
ATOM 727 C C . LEU A 1 89 ? -1.691 -1.521 2.498 1.00 93.38 89 LEU A C 1
ATOM 729 O O . LEU A 1 89 ? -2.513 -1.630 3.412 1.00 93.38 89 LEU A O 1
ATOM 733 N N . VAL A 1 90 ? -0.863 -2.514 2.168 1.00 92.62 90 VAL A N 1
ATOM 734 C CA . VAL A 1 90 ? -0.790 -3.768 2.929 1.00 92.62 90 VAL A CA 1
ATOM 735 C C . VAL A 1 90 ? -0.372 -3.479 4.371 1.00 92.62 90 VAL A C 1
ATOM 737 O O . VAL A 1 90 ? -0.979 -4.013 5.298 1.00 92.62 90 VAL A O 1
ATOM 740 N N . PHE A 1 91 ? 0.596 -2.583 4.581 1.00 93.00 91 PHE A N 1
ATOM 741 C CA . PHE A 1 91 ? 1.028 -2.197 5.925 1.00 93.00 91 PHE A CA 1
ATOM 742 C C . PHE A 1 91 ? -0.104 -1.555 6.741 1.00 93.00 91 PHE A C 1
ATOM 744 O O . PHE A 1 91 ? -0.346 -1.965 7.877 1.00 93.00 91 PHE A O 1
ATOM 751 N N . VAL A 1 92 ? -0.855 -0.616 6.153 1.00 92.69 92 VAL A N 1
ATOM 752 C CA . VAL A 1 92 ? -2.030 -0.008 6.810 1.00 92.69 92 VAL A CA 1
ATOM 753 C C . VAL A 1 92 ? -3.072 -1.072 7.171 1.00 92.69 92 VAL A C 1
ATOM 755 O O . VAL A 1 92 ? -3.565 -1.099 8.299 1.00 92.69 92 VAL A O 1
ATOM 758 N N . SER A 1 93 ? -3.347 -2.007 6.259 1.00 90.56 93 SER A N 1
ATOM 759 C CA . SER A 1 93 ? -4.289 -3.111 6.493 1.00 90.56 93 SER A CA 1
ATOM 760 C C . SER A 1 93 ? -3.855 -3.995 7.669 1.00 90.56 93 SER A C 1
ATOM 762 O O . SER A 1 93 ? -4.655 -4.302 8.550 1.00 90.56 93 SER A O 1
ATOM 764 N N . LEU A 1 94 ? -2.569 -4.353 7.753 1.00 92.12 94 LEU A N 1
ATOM 765 C CA . LEU A 1 94 ? -2.033 -5.144 8.867 1.00 92.12 94 LEU A CA 1
ATOM 766 C C . LEU A 1 94 ? -2.174 -4.419 10.208 1.00 92.12 94 LEU A C 1
ATOM 768 O O . LEU A 1 94 ? -2.605 -5.023 11.192 1.00 92.12 94 LEU A O 1
ATOM 772 N N . VAL A 1 95 ? -1.862 -3.121 10.250 1.00 91.00 95 VAL A N 1
ATOM 773 C CA . VAL A 1 95 ? -2.032 -2.301 11.459 1.00 91.00 95 VAL A CA 1
ATOM 774 C C . VAL A 1 95 ? -3.501 -2.271 11.889 1.00 91.00 95 VAL A C 1
ATOM 776 O O . VAL A 1 95 ? -3.798 -2.483 13.067 1.00 91.00 95 VAL A O 1
ATOM 779 N N . ASN A 1 96 ? -4.425 -2.093 10.943 1.00 89.38 96 ASN A N 1
ATOM 780 C CA . ASN A 1 96 ? -5.862 -2.098 11.212 1.00 89.38 96 ASN A CA 1
ATOM 781 C C . ASN A 1 96 ? -6.357 -3.431 11.789 1.00 89.38 96 ASN A C 1
ATOM 783 O O . ASN A 1 96 ? -7.144 -3.455 12.738 1.00 89.38 96 ASN A O 1
ATOM 787 N N . VAL A 1 97 ? -5.893 -4.546 11.223 1.00 88.69 97 VAL A N 1
ATOM 788 C CA . VAL A 1 97 ? -6.237 -5.902 11.669 1.00 88.69 97 VAL A CA 1
ATOM 789 C C . VAL A 1 97 ? -5.707 -6.163 13.083 1.00 88.69 97 VAL A C 1
ATOM 791 O O . VAL A 1 97 ? -6.440 -6.664 13.939 1.00 88.69 97 VAL A O 1
ATOM 794 N N . ILE A 1 98 ? -4.454 -5.786 13.360 1.00 88.56 98 ILE A N 1
ATOM 795 C CA . ILE A 1 98 ? -3.836 -5.935 14.687 1.00 88.56 98 ILE A CA 1
ATOM 796 C C . ILE A 1 98 ? -4.567 -5.080 15.728 1.00 88.56 98 ILE A C 1
ATOM 798 O O . ILE A 1 98 ? -4.823 -5.549 16.837 1.00 88.56 98 ILE A O 1
ATOM 802 N N . SER A 1 99 ? -4.919 -3.843 15.379 1.00 86.94 99 SER A N 1
ATOM 803 C CA . SER A 1 99 ? -5.631 -2.920 16.266 1.00 86.94 99 SER A CA 1
ATOM 804 C C . SER A 1 99 ? -7.012 -3.455 16.660 1.00 86.94 99 SER A C 1
ATOM 806 O O . SER A 1 99 ? -7.319 -3.552 17.850 1.00 86.94 99 SER A O 1
ATOM 808 N N . ILE A 1 100 ? -7.808 -3.918 15.685 1.00 83.81 100 ILE A N 1
ATOM 809 C CA . ILE A 1 100 ? -9.101 -4.552 15.977 1.00 83.81 100 ILE A CA 1
ATOM 810 C C . ILE A 1 100 ? -8.914 -5.796 16.844 1.00 83.81 100 ILE A C 1
ATOM 812 O O . ILE A 1 100 ? -9.625 -5.950 17.836 1.00 83.81 100 ILE A O 1
ATOM 816 N N . LYS A 1 101 ? -7.944 -6.664 16.531 1.00 85.19 101 LYS A N 1
ATOM 817 C CA . LYS A 1 101 ? -7.678 -7.866 17.336 1.00 85.19 101 LYS A CA 1
ATOM 818 C C . LYS A 1 101 ? -7.393 -7.526 18.807 1.00 85.19 101 LYS A C 1
ATOM 820 O O . LYS A 1 101 ? -7.929 -8.182 19.694 1.00 85.19 101 LYS A O 1
ATOM 825 N N . LYS A 1 102 ? -6.614 -6.475 19.079 1.00 84.50 102 LYS A N 1
ATOM 826 C CA . LYS A 1 102 ? -6.367 -6.007 20.455 1.00 84.50 102 LYS A CA 1
ATOM 827 C C . LYS A 1 102 ? -7.645 -5.525 21.141 1.00 84.50 102 LYS A C 1
ATOM 829 O O . LYS A 1 102 ? -7.849 -5.797 22.322 1.00 84.50 102 LYS A O 1
ATOM 834 N N . HIS A 1 103 ? -8.516 -4.834 20.407 1.00 79.25 103 HIS A N 1
ATOM 835 C CA . HIS A 1 103 ? -9.821 -4.424 20.926 1.00 79.25 103 HIS A CA 1
ATOM 836 C C . HIS A 1 103 ? -10.673 -5.626 21.343 1.00 79.25 103 HIS A C 1
ATOM 838 O O . HIS A 1 103 ? -11.230 -5.625 22.437 1.00 79.25 103 HIS A O 1
ATOM 844 N N . PHE A 1 104 ? -10.711 -6.669 20.516 1.00 76.00 104 PHE A N 1
ATOM 845 C CA . PHE A 1 104 ? -11.401 -7.921 20.822 1.00 76.00 104 PHE A CA 1
ATOM 846 C C . PHE A 1 104 ? -10.924 -8.589 22.109 1.00 76.00 104 PHE A C 1
ATOM 848 O O . PHE A 1 104 ? -11.748 -9.000 22.925 1.00 76.00 104 PHE A O 1
ATOM 855 N N . GLU A 1 105 ? -9.607 -8.717 22.277 1.00 81.44 105 GLU A N 1
ATOM 856 C CA . GLU A 1 105 ? -9.016 -9.357 23.455 1.00 81.44 105 GLU A CA 1
ATOM 857 C C . GLU A 1 105 ? -9.410 -8.600 24.729 1.00 81.44 105 GLU A C 1
ATOM 859 O O . GLU A 1 105 ? -9.847 -9.216 25.696 1.00 81.44 105 GLU A O 1
ATOM 864 N N . LYS A 1 106 ? -9.385 -7.261 24.689 1.00 77.81 106 LYS A N 1
ATOM 865 C CA . LYS A 1 106 ? -9.766 -6.407 25.821 1.00 77.81 106 LYS A CA 1
ATOM 866 C C . LYS A 1 106 ? -11.251 -6.507 26.190 1.00 77.81 106 LYS A C 1
ATOM 868 O O . LYS A 1 106 ? -11.591 -6.424 27.366 1.00 77.81 106 LYS A O 1
ATOM 873 N N . THR A 1 107 ? -12.146 -6.659 25.211 1.00 69.44 107 THR A N 1
ATOM 874 C CA . THR A 1 107 ? -13.592 -6.806 25.471 1.00 69.44 107 THR A CA 1
ATOM 875 C C . THR A 1 107 ? -13.961 -8.209 25.953 1.00 69.44 107 THR A C 1
ATOM 877 O O . THR A 1 107 ? -14.985 -8.358 26.599 1.00 69.44 107 THR A O 1
ATOM 880 N N . SER A 1 108 ? -13.156 -9.234 25.654 1.00 62.22 108 SER A N 1
ATOM 881 C CA . SER A 1 108 ? -13.408 -10.611 26.105 1.00 62.22 108 SER A CA 1
ATOM 882 C C . SER A 1 108 ? -12.945 -10.886 27.539 1.00 62.22 108 SER A C 1
ATOM 884 O O . SER A 1 108 ? -13.344 -11.898 28.110 1.00 62.22 108 SER A O 1
ATOM 886 N N . THR A 1 109 ? -12.059 -10.052 28.088 1.00 60.97 109 THR A N 1
ATOM 887 C CA . THR A 1 109 ? -11.544 -10.168 29.464 1.00 60.97 109 THR A CA 1
ATOM 888 C C . THR A 1 109 ? -12.346 -9.374 30.499 1.00 60.97 109 THR A C 1
ATOM 890 O O . THR A 1 109 ? -12.075 -9.513 31.689 1.00 60.97 109 THR A O 1
ATOM 893 N N . ASN A 1 110 ? -13.291 -8.543 30.050 1.00 48.91 110 ASN A N 1
ATOM 894 C CA . ASN A 1 110 ? -14.248 -7.805 30.880 1.00 48.91 110 ASN A CA 1
ATOM 895 C C . ASN A 1 110 ? -15.615 -8.490 30.841 1.00 48.91 110 ASN A C 1
ATOM 897 O O . ASN A 1 110 ? -16.324 -8.410 31.864 1.00 48.91 110 ASN A O 1
#